Protein AF-A0A9C9EQS1-F1 (afdb_monomer_lite)

Foldseek 3Di:
DVVVVVVVVVVVVLVVVVVVVVVVCVVVVHDDDDDDDDVPPCSLVVLLVVLLVCVVPDQDAEEAEDQDDCVSVVSSVVSVHHYHYDHPVRDPDDTD

pLDDT: mean 86.19, std 11.16, range [59.56, 98.12]

Sequence (96 aa):
MARYELMRDALGREKQRAERLHGFFTEHRILVLNIMGSPGSGKTTLIEKVIEKLKDDVTISVIEGDLATTVDSERIEKTGADVFQINTGGICHLSP

Radius of gyration: 16.11 Å; chains: 1; bounding box: 36×19×45 Å

Secondary structure (DSSP, 8-state):
-HHHHHHHHHHHHHHHHHHHHHHHHHHTT---------TTSSHHHHHHHHHHHHTTTS--EEEEEESS--HHHHHHHTTT-EEEEEE-TT-SS---

Structure (mmCIF, N/CA/C/O backbone):
data_AF-A0A9C9EQS1-F1
#
_entry.id   AF-A0A9C9EQS1-F1
#
loop_
_atom_site.group_PDB
_atom_site.id
_atom_site.type_symbol
_atom_site.label_atom_id
_atom_site.label_alt_id
_atom_site.label_comp_id
_atom_site.label_asym_id
_atom_site.label_entity_id
_atom_site.label_seq_id
_atom_site.pdbx_PDB_ins_code
_atom_site.Cartn_x
_atom_site.Cartn_y
_atom_site.Cartn_z
_atom_site.occupancy
_atom_site.B_iso_or_equiv
_atom_site.auth_seq_id
_atom_site.auth_comp_id
_atom_site.auth_asym_id
_atom_site.auth_atom_id
_atom_site.pdbx_PDB_model_num
ATOM 1 N N . MET A 1 1 ? 20.618 7.309 -32.140 1.00 59.56 1 MET A N 1
ATOM 2 C CA . MET A 1 1 ? 19.257 7.035 -32.651 1.00 59.56 1 MET A CA 1
ATOM 3 C C . MET A 1 1 ? 18.671 5.758 -32.043 1.00 59.56 1 MET A C 1
ATOM 5 O O . MET A 1 1 ? 17.731 5.892 -31.277 1.00 59.56 1 MET A O 1
ATOM 9 N N . ALA A 1 2 ? 19.288 4.579 -32.205 1.00 64.75 2 ALA A N 1
ATOM 10 C CA . ALA A 1 2 ? 18.774 3.299 -31.671 1.00 64.75 2 ALA A CA 1
ATOM 11 C C . ALA A 1 2 ? 18.456 3.262 -30.152 1.00 64.75 2 ALA A C 1
ATOM 13 O O . ALA A 1 2 ? 17.444 2.704 -29.742 1.00 64.75 2 ALA A O 1
ATOM 14 N N . ARG A 1 3 ? 19.270 3.909 -29.296 1.00 62.41 3 ARG A N 1
ATOM 15 C CA . ARG A 1 3 ? 19.013 3.971 -27.838 1.00 62.41 3 ARG A CA 1
ATOM 16 C C . ARG A 1 3 ? 17.705 4.696 -27.485 1.00 62.41 3 ARG A C 1
ATOM 18 O O . ARG A 1 3 ? 17.080 4.371 -26.487 1.00 62.41 3 ARG A O 1
ATOM 25 N N . TYR A 1 4 ? 17.296 5.668 -28.299 1.00 68.56 4 TYR A N 1
ATOM 26 C CA . TYR A 1 4 ? 16.093 6.466 -28.057 1.00 68.56 4 TYR A CA 1
ATOM 27 C C . TYR A 1 4 ? 14.814 5.746 -28.509 1.00 68.56 4 TYR A C 1
ATOM 29 O O . TYR A 1 4 ? 13.781 5.863 -27.856 1.00 68.56 4 TYR A O 1
ATOM 37 N N . GLU A 1 5 ? 14.885 4.963 -29.587 1.00 64.12 5 GLU A N 1
ATOM 38 C CA . GLU A 1 5 ? 13.779 4.096 -30.024 1.00 64.12 5 GLU A CA 1
ATOM 39 C C . GLU A 1 5 ? 13.517 2.981 -29.012 1.00 64.12 5 GLU A C 1
ATOM 41 O O . GLU A 1 5 ? 12.377 2.797 -28.598 1.00 64.12 5 GLU A O 1
ATOM 46 N N . LEU A 1 6 ? 14.572 2.341 -28.497 1.00 69.69 6 LEU A N 1
ATOM 47 C CA . LEU A 1 6 ? 14.433 1.285 -27.491 1.00 69.69 6 LEU A CA 1
ATOM 48 C C . LEU A 1 6 ? 13.767 1.783 -26.192 1.00 69.69 6 LEU A C 1
ATOM 50 O O . LEU A 1 6 ? 12.925 1.094 -25.618 1.00 69.69 6 LEU A O 1
ATOM 54 N N . MET A 1 7 ? 14.115 2.995 -25.740 1.00 62.25 7 MET A N 1
ATOM 55 C CA . MET A 1 7 ? 13.481 3.626 -24.574 1.00 62.25 7 MET A CA 1
ATOM 56 C C . MET A 1 7 ? 12.013 3.985 -24.835 1.00 62.25 7 MET A C 1
ATOM 58 O O . MET A 1 7 ? 11.176 3.793 -23.955 1.00 62.25 7 MET A O 1
ATOM 62 N N . ARG A 1 8 ? 11.681 4.479 -26.037 1.00 70.88 8 ARG A N 1
ATOM 63 C CA . ARG A 1 8 ? 10.288 4.779 -26.410 1.00 70.88 8 ARG A CA 1
ATOM 64 C C . ARG A 1 8 ? 9.423 3.525 -26.466 1.00 70.88 8 ARG A C 1
ATOM 66 O O . ARG A 1 8 ? 8.303 3.555 -25.964 1.00 70.88 8 ARG A O 1
ATOM 73 N N . ASP A 1 9 ? 9.955 2.431 -26.993 1.00 73.38 9 ASP A N 1
ATOM 74 C CA . ASP A 1 9 ? 9.249 1.150 -27.037 1.00 73.38 9 ASP A CA 1
ATOM 75 C C . ASP A 1 9 ? 9.003 0.576 -25.638 1.00 73.38 9 ASP A C 1
ATOM 77 O O . ASP A 1 9 ? 7.939 0.011 -25.376 1.00 73.38 9 ASP A O 1
ATOM 81 N N . ALA A 1 10 ? 9.961 0.728 -24.719 1.00 71.88 10 ALA A N 1
ATOM 82 C CA . ALA A 1 10 ? 9.794 0.310 -23.328 1.00 71.88 10 ALA A CA 1
ATOM 83 C C . ALA A 1 10 ? 8.679 1.104 -22.625 1.00 71.88 10 ALA A C 1
ATOM 85 O O . ALA A 1 10 ? 7.730 0.498 -22.128 1.00 71.88 10 ALA A O 1
ATOM 86 N N . LEU A 1 11 ? 8.731 2.439 -22.691 1.00 78.25 11 LEU A N 1
ATOM 87 C CA . LEU A 1 11 ? 7.705 3.324 -22.123 1.00 78.25 11 LEU A CA 1
ATOM 88 C C . LEU A 1 11 ? 6.320 3.077 -22.738 1.00 78.25 11 LEU A C 1
ATOM 90 O O . LEU A 1 11 ? 5.304 3.116 -22.045 1.00 78.25 11 LEU A O 1
ATOM 94 N N . GLY A 1 12 ? 6.266 2.794 -24.043 1.00 81.75 12 GLY A N 1
ATOM 95 C CA . GLY A 1 12 ? 5.023 2.459 -24.735 1.00 81.75 12 GLY A CA 1
ATOM 96 C C . GLY A 1 12 ? 4.372 1.188 -24.187 1.00 81.75 12 GLY A C 1
ATOM 97 O O . GLY A 1 12 ? 3.159 1.161 -23.970 1.00 81.75 12 GLY A O 1
ATOM 98 N N . ARG A 1 13 ? 5.166 0.147 -23.908 1.00 83.38 13 ARG A N 1
ATOM 99 C CA . ARG A 1 13 ? 4.667 -1.107 -23.317 1.00 83.38 13 ARG A CA 1
ATOM 100 C C . ARG A 1 13 ? 4.183 -0.927 -21.879 1.00 83.38 13 ARG A C 1
ATOM 102 O O . ARG A 1 13 ? 3.147 -1.492 -21.530 1.00 83.38 13 ARG A O 1
ATOM 109 N N . GLU A 1 14 ? 4.892 -0.143 -21.071 1.00 85.88 14 GLU A N 1
ATOM 110 C CA . GLU A 1 14 ? 4.476 0.186 -19.698 1.00 85.88 14 GLU A CA 1
ATOM 111 C C . GLU A 1 14 ? 3.162 0.964 -19.688 1.00 85.88 14 GLU A C 1
ATOM 113 O O . GLU A 1 14 ? 2.240 0.616 -18.952 1.00 85.88 14 GLU A O 1
ATOM 118 N N . LYS A 1 15 ? 3.020 1.953 -20.579 1.00 88.00 15 LYS A N 1
ATOM 119 C CA . LYS A 1 15 ? 1.776 2.714 -20.716 1.00 88.00 15 LYS A CA 1
ATOM 120 C C . LYS A 1 15 ? 0.592 1.813 -21.075 1.00 88.00 15 LYS A C 1
ATOM 122 O O . LYS A 1 15 ? -0.453 1.910 -20.441 1.00 88.00 15 LYS A O 1
ATOM 127 N N . GLN A 1 16 ? 0.767 0.891 -22.024 1.00 91.62 16 GLN A N 1
ATOM 128 C CA . GLN A 1 16 ? -0.291 -0.061 -22.384 1.00 91.62 16 GLN A CA 1
ATOM 129 C C . GLN A 1 16 ? -0.687 -0.977 -21.218 1.00 91.62 16 GLN A C 1
ATOM 131 O O . GLN A 1 16 ? -1.850 -1.358 -21.107 1.00 91.62 16 GLN A O 1
ATOM 136 N N . ARG A 1 17 ? 0.259 -1.370 -20.356 1.00 90.56 17 ARG A N 1
ATOM 137 C CA . ARG A 1 17 ? -0.060 -2.147 -19.147 1.00 90.56 17 ARG A CA 1
ATOM 138 C C . ARG A 1 17 ? -0.815 -1.311 -18.125 1.00 90.56 17 ARG A C 1
ATOM 140 O O . ARG A 1 17 ? -1.843 -1.770 -17.635 1.00 90.56 17 ARG A O 1
ATOM 147 N N . ALA A 1 18 ? -0.364 -0.083 -17.874 1.00 91.06 18 ALA A N 1
ATOM 148 C CA . ALA A 1 18 ? -1.047 0.850 -16.985 1.00 91.06 18 ALA A CA 1
ATOM 149 C C . ALA A 1 18 ? -2.492 1.115 -17.441 1.00 91.06 18 ALA A C 1
ATOM 151 O O . ALA A 1 18 ? -3.407 1.087 -16.623 1.00 91.06 18 ALA A O 1
ATOM 152 N N . GLU A 1 19 ? -2.718 1.290 -18.746 1.00 94.25 19 GLU A N 1
ATOM 153 C CA . GLU A 1 19 ? -4.057 1.455 -19.328 1.00 94.25 19 GLU A CA 1
ATOM 154 C C . GLU A 1 19 ? -4.935 0.212 -19.122 1.00 94.25 19 GLU A C 1
ATOM 156 O O . GLU A 1 19 ? -6.102 0.342 -18.754 1.00 94.25 19 GLU A O 1
ATOM 161 N N . ARG A 1 20 ? -4.381 -0.999 -19.285 1.00 95.50 20 ARG A N 1
ATOM 162 C CA . ARG A 1 20 ? -5.120 -2.244 -19.016 1.00 95.50 20 ARG A CA 1
ATOM 163 C C . ARG A 1 20 ? -5.478 -2.407 -17.542 1.00 95.50 20 ARG A C 1
ATOM 165 O O . ARG A 1 20 ? -6.613 -2.765 -17.246 1.00 95.50 20 ARG A O 1
ATOM 172 N N . LEU A 1 21 ? -4.543 -2.132 -16.632 1.00 94.56 21 LEU A N 1
ATOM 173 C CA . LEU A 1 21 ? -4.804 -2.167 -15.190 1.00 94.56 21 LEU A CA 1
ATOM 174 C C . LEU A 1 21 ? -5.868 -1.139 -14.804 1.00 94.56 21 LEU A C 1
ATOM 176 O O . LEU A 1 21 ? -6.798 -1.459 -14.072 1.00 94.56 21 LEU A O 1
ATOM 180 N N . HIS A 1 22 ? -5.780 0.076 -15.346 1.00 95.12 22 HIS A N 1
ATOM 181 C CA . HIS A 1 22 ? -6.781 1.109 -15.110 1.00 95.12 22 HIS A CA 1
ATOM 182 C C . HIS A 1 22 ? -8.174 0.684 -15.593 1.00 95.12 22 HIS A C 1
ATOM 184 O O . HIS A 1 22 ? -9.146 0.838 -14.853 1.00 95.12 22 HIS A O 1
ATOM 190 N N . GLY A 1 23 ? -8.270 0.104 -16.795 1.00 97.25 23 GLY A N 1
ATOM 191 C CA . GLY A 1 23 ? -9.510 -0.475 -17.315 1.00 97.25 23 GLY A CA 1
ATOM 192 C C . GLY A 1 23 ? -10.070 -1.565 -16.399 1.00 97.25 23 GLY A C 1
ATOM 193 O O . GLY A 1 23 ? -11.232 -1.488 -16.007 1.00 97.25 23 GLY A O 1
ATOM 194 N N . PHE A 1 24 ? -9.224 -2.510 -15.980 1.00 97.50 24 PHE A N 1
ATOM 195 C CA . PHE A 1 24 ? -9.592 -3.585 -15.056 1.00 97.50 24 PHE A CA 1
ATOM 196 C C . PHE A 1 24 ? -10.149 -3.045 -13.730 1.00 97.50 24 PHE A C 1
ATOM 198 O O . PHE A 1 24 ? -11.244 -3.430 -13.323 1.00 97.50 24 PHE A O 1
ATOM 205 N N . PHE A 1 25 ? -9.447 -2.117 -13.071 1.00 97.06 25 PHE A N 1
ATOM 206 C CA . PHE A 1 25 ? -9.901 -1.556 -11.794 1.00 97.06 25 PHE A CA 1
ATOM 207 C C . PHE A 1 25 ? -11.178 -0.724 -11.944 1.00 97.06 25 PHE A C 1
ATOM 209 O O . PHE A 1 25 ? -12.060 -0.798 -11.090 1.00 97.06 25 PHE A O 1
ATOM 216 N N . THR A 1 26 ? -11.315 0.017 -13.047 1.00 96.75 26 THR A N 1
ATOM 217 C CA . THR A 1 26 ? -12.516 0.816 -13.335 1.00 96.75 26 THR A CA 1
ATOM 218 C C . THR A 1 26 ? -13.738 -0.076 -13.537 1.00 96.75 26 THR A C 1
ATOM 220 O O . THR A 1 26 ? -14.790 0.188 -12.956 1.00 96.75 26 THR A O 1
ATOM 223 N N . GLU A 1 27 ? -13.597 -1.155 -14.310 1.00 98.12 27 GLU A N 1
ATOM 224 C CA . GLU A 1 27 ? -14.663 -2.134 -14.550 1.00 98.12 27 GLU A CA 1
ATOM 225 C C . GLU A 1 27 ? -15.143 -2.779 -13.241 1.00 98.12 27 GLU A C 1
ATOM 227 O O . GLU A 1 27 ? -16.345 -2.919 -13.018 1.00 98.12 27 GLU A O 1
ATOM 232 N N . HIS A 1 28 ? -14.212 -3.073 -12.329 1.00 97.06 28 HIS A N 1
ATOM 233 C CA . HIS A 1 28 ? -14.505 -3.670 -11.024 1.00 97.06 28 HIS A CA 1
ATOM 234 C C . HIS A 1 28 ? -14.857 -2.643 -9.936 1.00 97.06 28 HIS A C 1
ATOM 236 O O . HIS A 1 28 ? -15.097 -3.027 -8.793 1.00 97.06 28 HIS A O 1
ATOM 242 N N . ARG A 1 29 ? -14.917 -1.344 -10.271 1.00 96.75 29 ARG A N 1
ATOM 243 C CA . ARG A 1 29 ? -15.188 -0.235 -9.334 1.00 96.75 29 ARG A CA 1
ATOM 244 C C . ARG A 1 29 ? -14.220 -0.191 -8.143 1.00 96.75 29 ARG A C 1
ATOM 246 O O . ARG A 1 29 ? -14.608 0.161 -7.032 1.00 96.75 29 ARG A O 1
ATOM 253 N N . ILE A 1 30 ? -12.956 -0.527 -8.385 1.00 96.75 30 ILE A N 1
ATOM 254 C CA . ILE A 1 30 ? -11.883 -0.509 -7.390 1.00 96.75 30 ILE A CA 1
ATOM 255 C C . ILE A 1 30 ? -11.138 0.823 -7.497 1.00 96.75 30 ILE A C 1
ATOM 257 O O . ILE A 1 30 ? -10.591 1.161 -8.548 1.00 96.75 30 ILE A O 1
ATOM 261 N N . LEU A 1 31 ? -11.084 1.577 -6.398 1.00 95.81 31 LEU A N 1
ATOM 262 C CA . LEU A 1 31 ? -10.215 2.746 -6.294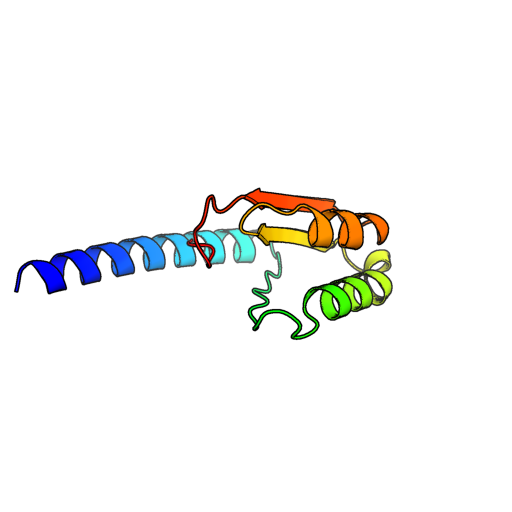 1.00 95.81 31 LEU A CA 1
ATOM 263 C C . LEU A 1 31 ? -8.794 2.289 -5.957 1.00 95.81 31 LEU A C 1
ATOM 265 O O . LEU A 1 31 ? -8.563 1.706 -4.902 1.00 95.81 31 LEU A O 1
ATOM 269 N N . VAL A 1 32 ? -7.838 2.602 -6.830 1.00 95.38 32 VAL A N 1
ATOM 270 C CA . VAL A 1 32 ? -6.417 2.313 -6.605 1.00 95.38 32 VAL A CA 1
ATOM 271 C C . VAL A 1 32 ? -5.656 3.616 -6.416 1.00 95.38 32 VAL A C 1
ATOM 273 O O . VAL A 1 32 ? -5.733 4.517 -7.251 1.00 95.38 32 VAL A O 1
ATOM 276 N N . LEU A 1 33 ? -4.908 3.706 -5.318 1.00 94.44 33 LEU A N 1
ATOM 277 C CA . LEU A 1 33 ? -4.100 4.869 -4.965 1.00 94.44 33 LEU A CA 1
ATOM 278 C C . LEU A 1 33 ? -2.624 4.474 -4.937 1.00 94.44 33 LEU A C 1
ATOM 280 O O . LEU A 1 33 ? -2.226 3.601 -4.172 1.00 94.44 33 LEU A O 1
ATOM 284 N N . ASN A 1 34 ? -1.809 5.140 -5.754 1.00 91.94 34 ASN A N 1
ATOM 285 C CA . ASN A 1 34 ? -0.358 4.988 -5.710 1.00 91.94 34 ASN A CA 1
ATOM 286 C C . ASN A 1 34 ? 0.248 6.041 -4.770 1.00 91.94 34 ASN A C 1
ATOM 288 O O . ASN A 1 34 ? 0.214 7.236 -5.075 1.00 91.94 34 ASN A O 1
ATOM 292 N N . ILE A 1 35 ? 0.808 5.604 -3.640 1.00 90.88 35 ILE A N 1
ATOM 293 C CA . ILE A 1 35 ? 1.416 6.482 -2.633 1.00 90.88 35 ILE A CA 1
ATOM 294 C C . ILE A 1 35 ? 2.939 6.423 -2.765 1.00 90.88 35 ILE A C 1
ATOM 296 O O . ILE A 1 35 ? 3.596 5.512 -2.269 1.00 90.88 35 ILE A O 1
ATOM 300 N N . MET A 1 36 ? 3.508 7.444 -3.404 1.00 88.56 36 MET A N 1
ATOM 301 C CA . MET A 1 36 ? 4.956 7.609 -3.554 1.00 88.56 36 MET A CA 1
ATOM 302 C C . MET A 1 36 ? 5.494 8.665 -2.584 1.00 88.56 36 MET A C 1
ATOM 304 O O . MET A 1 36 ? 4.805 9.619 -2.231 1.00 88.56 36 MET A O 1
ATOM 308 N N . GLY A 1 37 ? 6.750 8.521 -2.165 1.00 86.06 37 GLY A N 1
ATOM 309 C CA . GLY A 1 37 ? 7.395 9.482 -1.271 1.00 86.06 37 GLY A CA 1
ATOM 310 C C . GLY A 1 37 ? 8.784 9.037 -0.837 1.00 86.06 37 GLY A C 1
ATOM 311 O O . GLY A 1 37 ? 9.109 7.848 -0.895 1.00 86.06 37 GLY A O 1
ATOM 312 N N . SER A 1 38 ? 9.596 9.984 -0.370 1.00 87.50 38 SER A N 1
ATOM 313 C CA . SER A 1 38 ? 10.946 9.711 0.128 1.00 87.50 38 SER A CA 1
ATOM 314 C C . SER A 1 38 ? 10.942 8.766 1.344 1.00 87.50 38 SER A C 1
ATOM 316 O O . SER A 1 38 ? 9.920 8.613 2.029 1.00 87.50 38 SER A O 1
ATOM 318 N N . PRO A 1 39 ? 12.072 8.101 1.647 1.00 83.62 39 PRO A N 1
ATOM 319 C CA . PRO A 1 39 ? 12.237 7.397 2.915 1.00 83.62 39 PRO A CA 1
ATOM 320 C C . PRO A 1 39 ? 11.925 8.326 4.097 1.00 83.62 39 PRO A C 1
ATOM 322 O O . PRO A 1 39 ? 12.342 9.483 4.107 1.00 83.62 39 PRO A O 1
ATOM 325 N N . GLY A 1 40 ? 11.147 7.843 5.068 1.00 84.06 40 GLY A N 1
ATOM 326 C CA . GLY A 1 40 ? 10.759 8.632 6.243 1.00 84.06 40 GLY A CA 1
ATOM 327 C C . GLY A 1 40 ? 9.669 9.691 6.016 1.00 84.06 40 GLY A C 1
ATOM 328 O O . GLY A 1 40 ? 9.311 10.381 6.963 1.00 84.06 40 GLY A O 1
ATOM 329 N N . SER A 1 41 ? 9.072 9.805 4.822 1.00 90.50 41 SER A N 1
ATOM 330 C CA . SER A 1 41 ? 8.005 10.788 4.547 1.00 90.50 41 SER A CA 1
ATOM 331 C C . SER A 1 41 ? 6.652 10.485 5.217 1.00 90.50 41 SER A C 1
ATOM 333 O O . SER A 1 41 ? 5.674 11.179 4.958 1.00 90.50 41 SER A O 1
ATOM 335 N N . GLY A 1 42 ? 6.565 9.425 6.027 1.00 91.44 42 GLY A N 1
ATOM 336 C CA . GLY A 1 42 ? 5.349 9.056 6.757 1.00 91.44 42 GLY A CA 1
ATOM 337 C C . GLY A 1 42 ? 4.305 8.264 5.961 1.00 91.44 42 GLY A C 1
ATOM 338 O O . GLY A 1 42 ? 3.159 8.203 6.393 1.00 91.44 42 GLY A O 1
ATOM 339 N N . LYS A 1 43 ? 4.674 7.638 4.830 1.00 93.06 43 LYS A N 1
ATOM 340 C CA . LYS A 1 43 ? 3.751 6.830 3.999 1.00 93.06 43 LYS A CA 1
ATOM 341 C C . LYS A 1 43 ? 3.027 5.754 4.812 1.00 93.06 43 LYS A C 1
ATOM 343 O O . LYS A 1 43 ? 1.803 5.713 4.809 1.00 93.06 43 LYS A O 1
ATOM 348 N N . THR A 1 44 ? 3.782 4.946 5.555 1.00 92.06 44 THR A N 1
ATOM 349 C CA . THR A 1 44 ? 3.247 3.855 6.380 1.00 92.06 44 THR A CA 1
ATOM 350 C C . THR A 1 44 ? 2.268 4.387 7.420 1.00 92.06 44 THR A C 1
ATOM 352 O O . THR A 1 44 ? 1.148 3.905 7.512 1.00 92.06 44 THR A O 1
ATOM 355 N N . THR A 1 45 ? 2.632 5.461 8.129 1.00 94.50 45 THR A N 1
ATOM 356 C CA . THR A 1 45 ? 1.753 6.102 9.120 1.00 94.50 45 THR A CA 1
ATOM 357 C C . THR A 1 45 ? 0.465 6.636 8.500 1.00 94.50 45 THR A C 1
ATOM 359 O O . THR A 1 45 ? -0.601 6.519 9.102 1.00 94.50 45 THR A O 1
ATOM 362 N N . LEU A 1 46 ? 0.538 7.222 7.303 1.00 95.06 46 LEU A N 1
ATOM 363 C CA . LEU A 1 46 ? -0.649 7.677 6.586 1.00 95.06 46 LEU A CA 1
ATOM 364 C C . LEU A 1 46 ? -1.572 6.499 6.254 1.00 95.06 46 LEU A C 1
ATOM 366 O O . LEU A 1 46 ? -2.766 6.578 6.530 1.00 95.06 46 LEU A O 1
ATOM 370 N N . ILE A 1 47 ? -1.021 5.415 5.704 1.00 95.06 47 ILE A N 1
ATOM 371 C CA . ILE A 1 47 ? -1.780 4.213 5.335 1.00 95.06 47 ILE A CA 1
ATOM 372 C C . ILE A 1 47 ? -2.443 3.596 6.571 1.00 95.06 47 ILE A C 1
ATOM 374 O O . ILE A 1 47 ? -3.652 3.373 6.553 1.00 95.06 47 ILE A O 1
ATOM 378 N N . GLU A 1 48 ? -1.695 3.416 7.665 1.00 95.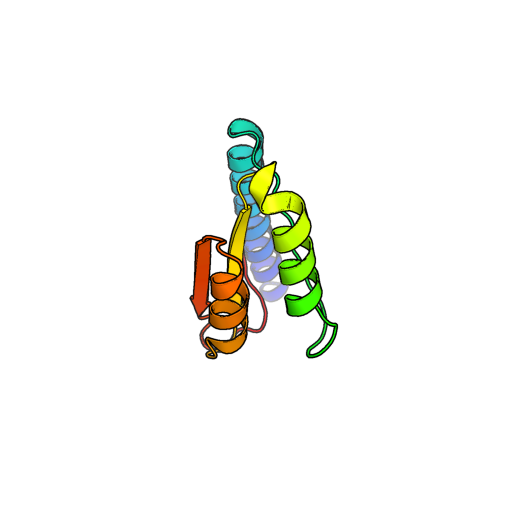94 48 GLU A N 1
ATOM 379 C CA . GLU A 1 48 ? -2.222 2.903 8.936 1.00 95.94 48 GLU A CA 1
ATOM 380 C C . GLU A 1 48 ? -3.433 3.727 9.404 1.00 95.94 48 GLU A C 1
ATOM 382 O O . GLU A 1 48 ? -4.494 3.178 9.698 1.00 95.94 48 GLU A O 1
ATOM 387 N N . LYS A 1 49 ? -3.315 5.062 9.406 1.00 96.81 49 LYS A N 1
ATOM 388 C CA . LYS A 1 49 ? -4.388 5.962 9.860 1.00 96.81 49 LYS A CA 1
ATOM 389 C C . LYS A 1 49 ? -5.602 5.975 8.939 1.00 96.81 49 LYS A C 1
ATOM 391 O O . LYS A 1 49 ? -6.716 6.179 9.421 1.00 96.81 49 LYS A O 1
ATOM 396 N N . VAL A 1 50 ? -5.402 5.802 7.636 1.00 95.94 50 VAL A N 1
ATOM 397 C CA . VAL A 1 50 ? -6.500 5.687 6.669 1.00 95.94 50 VAL A CA 1
ATOM 398 C C . VAL A 1 50 ? -7.263 4.386 6.900 1.00 95.94 50 VAL A C 1
ATOM 400 O O . VAL A 1 50 ? -8.486 4.429 7.000 1.00 95.94 50 VAL A O 1
ATOM 403 N N . ILE A 1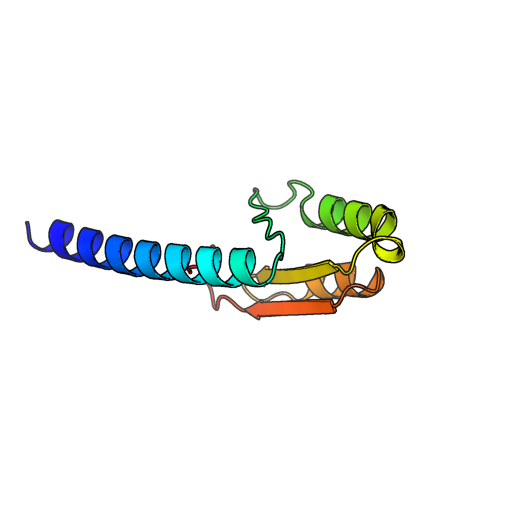 51 ? -6.562 3.261 7.071 1.00 96.25 51 ILE A N 1
ATOM 404 C CA . ILE A 1 51 ? -7.194 1.963 7.343 1.00 96.25 51 ILE A CA 1
ATOM 405 C C . ILE A 1 51 ? -7.952 2.005 8.666 1.00 96.25 51 ILE A C 1
ATOM 407 O O . ILE A 1 51 ? -9.134 1.685 8.698 1.00 96.25 51 ILE A O 1
ATOM 411 N N . GLU A 1 52 ? -7.320 2.471 9.746 1.00 95.75 52 GLU A N 1
ATOM 412 C CA . GLU A 1 52 ? -7.963 2.581 11.062 1.00 95.75 52 GLU A CA 1
ATOM 413 C C . GLU A 1 52 ? -9.281 3.367 11.020 1.00 95.75 52 GLU A C 1
ATOM 415 O O . GLU A 1 52 ? -10.204 3.042 11.761 1.00 95.75 52 GLU A O 1
ATOM 420 N N . LYS A 1 53 ? -9.363 4.401 10.174 1.00 97.00 53 LYS A N 1
ATOM 421 C CA . LYS A 1 53 ? -10.543 5.266 10.052 1.00 97.00 53 LYS A CA 1
ATOM 422 C C . LYS A 1 53 ? -11.635 4.713 9.143 1.00 97.00 53 LYS A C 1
ATOM 424 O O . LYS A 1 53 ? -12.770 5.141 9.301 1.00 97.00 53 LYS A O 1
ATOM 429 N N . LEU A 1 54 ? -11.291 3.870 8.170 1.00 96.00 54 LEU A N 1
ATOM 430 C CA . LEU A 1 54 ? -12.188 3.506 7.067 1.00 96.00 54 LEU A CA 1
ATOM 431 C C . LEU A 1 54 ? -12.468 2.004 6.953 1.00 96.00 54 LEU A C 1
ATOM 433 O O . LEU A 1 54 ? -13.352 1.623 6.192 1.00 96.00 54 LEU A O 1
ATOM 437 N N . LYS A 1 55 ? -11.750 1.148 7.690 1.00 94.06 55 LYS A N 1
ATOM 438 C CA . LYS A 1 55 ? -11.866 -0.319 7.590 1.00 94.06 55 LYS A CA 1
ATOM 439 C C . LYS A 1 55 ? -13.271 -0.870 7.855 1.00 94.06 55 LYS A C 1
ATOM 441 O O . LYS A 1 55 ? -13.579 -1.959 7.388 1.00 94.06 55 LYS A O 1
ATOM 446 N N . ASP A 1 56 ? -14.096 -0.134 8.600 1.00 94.62 56 ASP A N 1
ATOM 447 C CA . ASP A 1 56 ? -15.469 -0.540 8.919 1.00 94.62 56 ASP A CA 1
ATOM 448 C C . ASP A 1 56 ? -16.468 -0.140 7.811 1.00 94.62 56 ASP A C 1
ATOM 450 O O . ASP A 1 56 ? -17.554 -0.711 7.730 1.00 94.62 56 ASP A O 1
ATOM 454 N N . ASP A 1 57 ? -16.090 0.797 6.931 1.00 95.94 57 ASP A N 1
ATOM 455 C CA . ASP A 1 57 ? -16.935 1.324 5.851 1.00 95.94 57 ASP A CA 1
ATOM 456 C C . ASP A 1 57 ? -16.556 0.765 4.470 1.00 95.94 57 ASP A C 1
ATOM 458 O O . ASP A 1 57 ? -17.409 0.628 3.589 1.00 95.94 57 ASP A O 1
ATOM 462 N N . VAL A 1 58 ? -15.272 0.466 4.251 1.00 94.69 58 VAL A N 1
ATOM 463 C CA . VAL A 1 58 ? -14.741 -0.019 2.971 1.00 94.69 58 VAL A CA 1
ATOM 464 C C . VAL A 1 58 ? -13.682 -1.098 3.172 1.00 94.69 58 VAL A C 1
ATOM 466 O O . VAL A 1 58 ? -12.866 -1.047 4.090 1.00 94.69 58 VAL A O 1
ATOM 469 N N . THR A 1 59 ? -13.645 -2.061 2.253 1.00 94.94 59 THR A N 1
ATOM 470 C CA . THR A 1 59 ? -12.564 -3.047 2.189 1.00 94.94 59 THR A CA 1
ATOM 471 C C . THR A 1 59 ? -11.297 -2.391 1.649 1.00 94.94 59 THR A C 1
ATOM 473 O O . THR A 1 59 ? -11.314 -1.800 0.568 1.00 94.94 59 THR A O 1
ATOM 476 N N . ILE A 1 60 ? -10.197 -2.504 2.395 1.00 96.12 60 ILE A N 1
ATOM 477 C CA . ILE A 1 60 ? -8.895 -1.948 2.019 1.00 96.12 60 ILE A CA 1
ATOM 478 C C . ILE A 1 60 ? -7.870 -3.076 1.979 1.00 96.12 60 ILE A C 1
ATOM 480 O O . ILE A 1 60 ? -7.692 -3.797 2.959 1.00 96.12 60 ILE A O 1
ATOM 484 N N . SER A 1 61 ? -7.164 -3.171 0.855 1.00 95.38 61 SER A N 1
ATOM 485 C CA . SER A 1 61 ? -5.989 -4.024 0.691 1.00 95.38 61 SER A CA 1
ATOM 486 C C . SER A 1 61 ? -4.797 -3.162 0.290 1.00 95.38 61 SER A C 1
ATOM 488 O O . SER A 1 61 ? -4.955 -2.168 -0.425 1.00 95.38 61 SER A O 1
ATOM 490 N N . VAL A 1 62 ? -3.605 -3.532 0.745 1.00 94.94 62 VAL A N 1
ATOM 491 C CA . VAL A 1 62 ? -2.371 -2.782 0.497 1.00 94.94 62 VAL A CA 1
ATOM 492 C C . VAL A 1 62 ? -1.403 -3.628 -0.313 1.00 94.94 62 VAL A C 1
ATOM 494 O O . VAL A 1 62 ? -1.164 -4.786 0.005 1.00 94.94 62 VAL A O 1
ATOM 497 N N . ILE A 1 63 ? -0.830 -3.031 -1.356 1.00 92.81 63 ILE A N 1
ATOM 498 C CA . ILE A 1 63 ? 0.306 -3.595 -2.082 1.00 92.81 63 ILE A CA 1
ATOM 499 C C . ILE A 1 63 ? 1.541 -2.820 -1.641 1.00 92.81 63 ILE A C 1
ATOM 501 O O . ILE A 1 63 ? 1.633 -1.612 -1.873 1.00 92.81 63 ILE A O 1
ATOM 505 N N . GLU A 1 64 ? 2.466 -3.508 -0.989 1.00 89.62 64 GLU A N 1
ATOM 506 C CA . GLU A 1 64 ? 3.730 -2.945 -0.528 1.00 89.62 64 GLU A CA 1
ATOM 507 C C . GLU A 1 64 ? 4.830 -3.340 -1.518 1.00 89.62 64 GLU A C 1
ATOM 509 O O . GLU A 1 64 ? 4.874 -4.474 -1.990 1.00 89.62 64 GLU A O 1
ATOM 514 N N . GLY A 1 65 ? 5.658 -2.374 -1.916 1.00 84.06 65 GLY A N 1
ATOM 515 C CA . GLY A 1 65 ? 6.769 -2.599 -2.833 1.00 84.06 65 GLY A CA 1
ATOM 516 C C . GLY A 1 65 ? 8.076 -2.143 -2.214 1.00 84.06 65 GLY A C 1
ATOM 517 O O . GLY A 1 65 ? 8.474 -0.998 -2.439 1.00 84.06 65 GLY A O 1
ATOM 518 N N . ASP A 1 66 ? 8.735 -3.019 -1.464 1.00 77.31 66 ASP A N 1
ATOM 519 C CA . ASP A 1 66 ? 10.022 -2.738 -0.831 1.00 77.31 66 ASP A CA 1
ATOM 520 C C . ASP A 1 66 ? 11.173 -3.598 -1.382 1.00 77.31 66 ASP A C 1
ATOM 522 O O . ASP A 1 66 ? 11.007 -4.654 -2.003 1.00 77.31 66 ASP A O 1
ATOM 526 N N . LEU A 1 67 ? 12.386 -3.092 -1.174 1.00 67.12 67 LEU A N 1
ATOM 527 C CA . LEU A 1 67 ? 13.640 -3.639 -1.672 1.00 67.12 67 LEU A CA 1
ATOM 528 C C . LEU A 1 67 ? 13.942 -5.024 -1.088 1.00 67.12 67 LEU A C 1
ATOM 530 O O . LEU A 1 67 ? 14.486 -5.857 -1.817 1.00 67.12 67 LEU A O 1
ATOM 5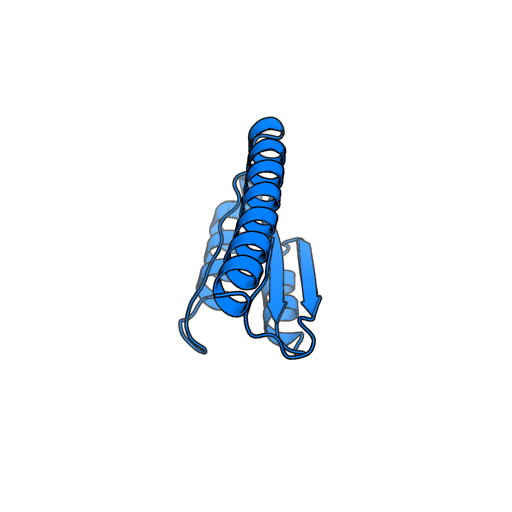34 N N . ALA A 1 68 ? 13.612 -5.261 0.189 1.00 60.12 68 ALA A N 1
ATOM 535 C CA . ALA A 1 68 ? 13.792 -6.557 0.860 1.00 60.12 68 ALA A CA 1
ATOM 536 C C . ALA A 1 68 ? 13.210 -6.651 2.288 1.00 60.12 68 ALA A C 1
ATOM 538 O O . ALA A 1 68 ? 13.366 -7.705 2.910 1.00 60.12 68 ALA A O 1
ATOM 539 N N . THR A 1 69 ? 12.643 -5.585 2.869 1.00 69.69 69 THR A N 1
ATOM 540 C CA . THR A 1 69 ? 12.223 -5.606 4.278 1.00 69.69 69 THR A CA 1
ATOM 541 C C . THR A 1 69 ? 10.715 -5.793 4.397 1.00 69.69 69 THR A C 1
ATOM 543 O O . THR A 1 69 ? 9.955 -5.296 3.582 1.00 69.69 69 THR A O 1
ATOM 546 N N . THR A 1 70 ? 10.271 -6.537 5.409 1.00 78.75 70 THR A N 1
ATOM 547 C CA . THR A 1 70 ? 8.843 -6.795 5.677 1.00 78.75 70 THR A CA 1
ATOM 548 C C . THR A 1 70 ? 8.256 -5.819 6.696 1.00 78.75 70 THR A C 1
ATOM 550 O O . THR A 1 70 ? 7.111 -5.968 7.113 1.00 78.75 70 THR A O 1
ATOM 553 N N . VAL A 1 71 ? 9.034 -4.816 7.122 1.00 83.69 71 VAL A N 1
ATOM 554 C CA . VAL A 1 71 ? 8.712 -3.970 8.281 1.00 83.69 71 VAL A CA 1
ATOM 555 C C . VAL A 1 71 ? 7.435 -3.167 8.054 1.00 83.69 71 VAL A C 1
ATOM 557 O O . VAL A 1 71 ? 6.609 -3.073 8.963 1.00 83.69 71 VAL A O 1
ATOM 560 N N . ASP A 1 72 ? 7.260 -2.582 6.869 1.00 86.25 72 ASP A N 1
ATOM 561 C CA . ASP A 1 72 ? 6.065 -1.792 6.569 1.00 86.25 72 ASP A CA 1
ATOM 562 C C . ASP A 1 72 ? 4.835 -2.697 6.400 1.00 86.25 72 ASP A C 1
ATOM 564 O O . ASP A 1 72 ? 3.785 -2.394 6.970 1.00 86.25 72 ASP A O 1
ATOM 568 N N . SER A 1 73 ? 4.970 -3.850 5.739 1.00 86.06 73 SER A N 1
ATOM 569 C CA . SER A 1 73 ? 3.876 -4.823 5.620 1.00 86.06 73 SER A CA 1
ATOM 570 C C . SER A 1 73 ? 3.404 -5.373 6.963 1.00 86.06 73 SER A C 1
ATOM 572 O O . SER A 1 73 ? 2.218 -5.284 7.265 1.00 86.06 73 SER A O 1
ATOM 574 N N . GLU A 1 74 ? 4.312 -5.828 7.830 1.00 89.75 74 GLU A N 1
ATOM 575 C CA . GLU A 1 74 ? 3.971 -6.332 9.172 1.00 89.75 74 GLU A CA 1
ATOM 576 C C . GLU A 1 74 ? 3.284 -5.273 10.045 1.00 89.75 74 GLU A C 1
ATOM 578 O O . GLU A 1 74 ? 2.484 -5.579 10.933 1.00 89.75 74 GLU A O 1
ATOM 583 N N . ARG A 1 75 ? 3.633 -4.000 9.848 1.00 93.00 75 ARG A N 1
ATOM 584 C CA . ARG A 1 75 ? 2.987 -2.889 10.546 1.00 93.00 75 ARG A CA 1
ATOM 585 C C . ARG A 1 75 ? 1.569 -2.660 10.049 1.00 93.00 75 ARG A C 1
ATOM 587 O O . ARG A 1 75 ? 0.666 -2.488 10.865 1.00 93.00 75 ARG A O 1
ATOM 594 N N . ILE A 1 76 ? 1.373 -2.686 8.737 1.00 93.06 76 ILE A N 1
ATOM 595 C CA . ILE A 1 76 ? 0.068 -2.465 8.120 1.00 93.06 76 ILE A CA 1
ATOM 596 C C . ILE A 1 76 ? -0.865 -3.651 8.395 1.00 93.06 76 ILE A C 1
ATOM 598 O O . ILE A 1 76 ? -2.021 -3.422 8.737 1.00 93.06 76 ILE A O 1
ATOM 602 N N . GLU A 1 77 ? -0.387 -4.896 8.375 1.00 92.50 77 GLU A N 1
ATOM 603 C CA . GLU A 1 77 ? -1.191 -6.087 8.706 1.00 92.50 77 GLU A CA 1
ATOM 604 C C . GLU A 1 77 ? -1.832 -5.998 10.100 1.00 92.50 77 GLU A C 1
ATOM 606 O O . GLU A 1 77 ? -2.978 -6.404 10.297 1.00 92.50 77 GLU A O 1
ATOM 611 N N . LYS A 1 78 ? -1.151 -5.376 11.075 1.00 93.88 78 LYS A N 1
ATOM 612 C CA . LYS A 1 78 ? -1.693 -5.161 12.434 1.00 93.88 78 LYS A CA 1
ATOM 613 C C . LYS A 1 78 ? -2.939 -4.275 12.462 1.00 93.88 78 LYS A C 1
ATOM 615 O O . LYS A 1 78 ? -3.664 -4.287 13.455 1.00 93.88 78 LYS A O 1
ATOM 620 N N . THR A 1 79 ? -3.203 -3.515 11.401 1.00 93.12 79 THR A N 1
ATOM 621 C CA . THR A 1 79 ? -4.431 -2.716 11.266 1.00 93.12 79 THR A CA 1
ATOM 622 C C . THR A 1 79 ? -5.647 -3.560 10.865 1.00 93.12 79 THR A C 1
ATOM 624 O O . THR A 1 79 ? -6.783 -3.106 11.038 1.00 93.12 79 THR A O 1
ATOM 627 N N . GLY A 1 80 ? -5.417 -4.795 10.400 1.00 90.50 80 GLY A N 1
ATOM 628 C CA . GLY A 1 80 ? -6.430 -5.734 9.916 1.00 90.50 80 GLY A CA 1
ATOM 629 C C . GLY A 1 80 ? -6.665 -5.696 8.403 1.00 90.50 80 GLY A C 1
ATOM 630 O O . GLY A 1 80 ? -7.570 -6.378 7.935 1.00 90.50 80 GLY A O 1
ATOM 631 N N . ALA A 1 81 ? -5.897 -4.905 7.647 1.00 93.44 81 ALA A N 1
ATOM 632 C CA . ALA A 1 81 ? -5.943 -4.921 6.186 1.00 93.44 81 ALA A CA 1
ATOM 633 C C . ALA A 1 81 ? -5.179 -6.118 5.607 1.00 93.44 81 ALA A C 1
ATOM 635 O O . ALA A 1 81 ? -4.145 -6.517 6.144 1.00 93.44 81 ALA A O 1
ATOM 636 N N . ASP A 1 82 ? -5.646 -6.622 4.464 1.00 93.44 82 ASP A N 1
ATOM 637 C CA . ASP A 1 82 ? -4.896 -7.590 3.665 1.00 93.44 82 ASP A CA 1
ATOM 638 C C . ASP A 1 82 ? -3.701 -6.895 3.006 1.00 93.44 82 ASP A C 1
ATOM 640 O O . ASP A 1 82 ? -3.872 -5.906 2.283 1.00 93.44 82 ASP A O 1
ATOM 644 N N . VAL A 1 83 ? -2.491 -7.410 3.233 1.00 93.56 83 VAL A N 1
ATOM 645 C CA . VAL A 1 83 ? -1.255 -6.830 2.698 1.00 93.56 83 VAL A CA 1
ATOM 646 C C . VAL A 1 83 ? -0.550 -7.817 1.775 1.00 93.56 83 VAL A C 1
ATOM 648 O O . VAL A 1 83 ? -0.335 -8.977 2.114 1.00 93.56 83 VAL A O 1
ATOM 651 N N . PHE A 1 84 ? -0.168 -7.341 0.592 1.00 90.56 84 PHE A N 1
ATOM 652 C CA . PHE A 1 84 ? 0.589 -8.089 -0.402 1.00 90.56 84 PHE A CA 1
ATOM 653 C C . PHE A 1 84 ? 1.963 -7.447 -0.595 1.00 90.56 84 PHE A C 1
ATOM 655 O O . PHE A 1 84 ? 2.081 -6.383 -1.202 1.00 90.56 84 PHE A O 1
ATOM 662 N N . GLN A 1 85 ? 3.002 -8.120 -0.102 1.00 86.06 85 GLN A N 1
ATOM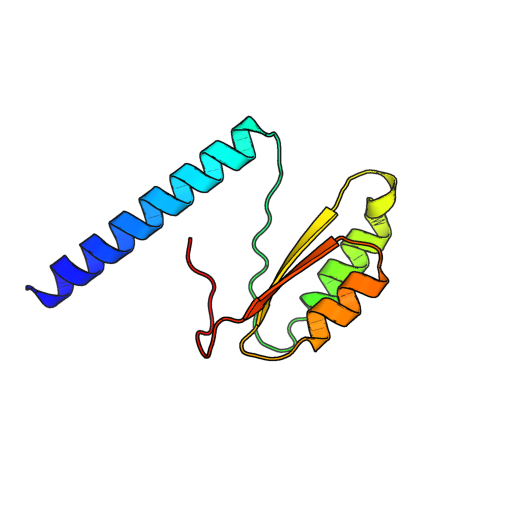 663 C CA . GLN A 1 85 ? 4.399 -7.725 -0.283 1.00 86.06 85 GLN A CA 1
ATOM 664 C C . GLN A 1 85 ? 4.892 -8.081 -1.691 1.00 86.06 85 GLN A C 1
ATOM 666 O O . GLN A 1 85 ? 4.834 -9.241 -2.111 1.00 86.06 85 GLN A O 1
ATOM 671 N N . ILE A 1 86 ? 5.472 -7.112 -2.390 1.00 86.81 86 ILE A N 1
ATOM 672 C CA . ILE A 1 86 ? 6.204 -7.299 -3.641 1.00 86.81 86 ILE A CA 1
ATOM 673 C C . ILE A 1 86 ? 7.668 -6.943 -3.391 1.00 86.81 86 ILE A C 1
ATOM 675 O O . ILE A 1 86 ? 8.043 -5.776 -3.349 1.00 86.81 86 ILE A O 1
ATOM 679 N N . ASN A 1 87 ? 8.519 -7.964 -3.285 1.00 78.00 87 ASN A N 1
ATOM 680 C CA . ASN A 1 87 ? 9.961 -7.761 -3.180 1.00 78.00 87 ASN A CA 1
ATOM 681 C C . ASN A 1 87 ? 10.526 -7.321 -4.532 1.00 78.00 87 ASN A C 1
ATOM 683 O O . ASN A 1 87 ? 10.548 -8.097 -5.491 1.00 78.00 87 ASN A O 1
ATOM 687 N N . THR A 1 88 ? 11.021 -6.090 -4.609 1.00 75.69 88 THR A N 1
ATOM 688 C CA . THR A 1 88 ? 11.505 -5.505 -5.868 1.00 75.69 88 THR A CA 1
ATOM 689 C C . THR A 1 88 ? 12.931 -5.924 -6.236 1.00 75.69 88 THR A C 1
ATOM 691 O O . THR A 1 88 ? 13.434 -5.542 -7.293 1.00 75.69 88 THR A O 1
ATOM 694 N N . GLY A 1 89 ? 13.608 -6.701 -5.381 1.00 65.81 89 GLY A N 1
ATOM 695 C CA . GLY A 1 89 ? 14.909 -7.312 -5.680 1.00 65.81 89 GLY A CA 1
ATOM 696 C C . GLY A 1 89 ? 16.029 -6.305 -5.961 1.00 65.81 89 GLY A C 1
ATOM 697 O O . GLY A 1 89 ? 16.947 -6.608 -6.720 1.00 65.81 89 GLY A O 1
ATOM 698 N N . GLY A 1 90 ? 15.946 -5.101 -5.383 1.00 64.12 90 GLY A N 1
ATOM 699 C CA . GLY A 1 90 ? 16.919 -4.021 -5.591 1.00 64.12 90 GLY A CA 1
ATOM 700 C C . GLY A 1 90 ? 16.426 -2.861 -6.467 1.00 64.12 90 GLY A C 1
ATOM 701 O O . GLY A 1 90 ? 17.142 -1.871 -6.615 1.00 64.12 90 GLY A O 1
ATOM 702 N N . ILE A 1 91 ? 15.215 -2.941 -7.028 1.00 69.44 91 ILE A N 1
ATOM 703 C CA . ILE A 1 91 ? 14.616 -1.858 -7.822 1.00 69.44 91 ILE A CA 1
ATOM 704 C C . ILE A 1 91 ? 13.854 -0.893 -6.902 1.00 69.44 91 ILE A C 1
ATOM 706 O O . ILE A 1 91 ? 13.064 -1.300 -6.060 1.00 69.44 91 ILE A O 1
ATOM 710 N N . CYS A 1 92 ? 14.060 0.412 -7.063 1.00 64.69 92 CYS A N 1
ATOM 711 C CA . CYS A 1 92 ? 13.464 1.437 -6.195 1.00 64.69 92 CYS A CA 1
ATOM 712 C C . CYS A 1 92 ? 12.045 1.890 -6.599 1.00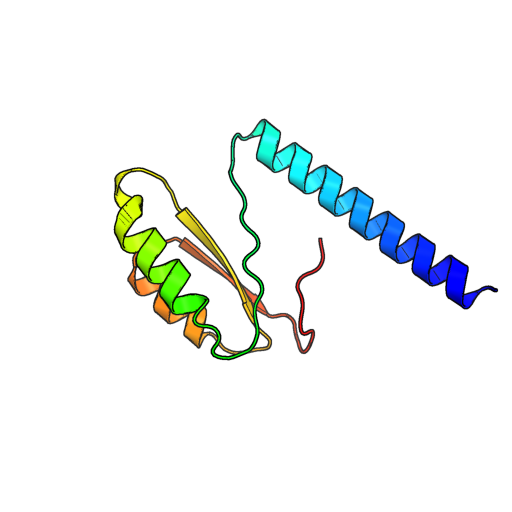 64.69 92 CYS A C 1
ATOM 714 O O . CYS A 1 92 ? 11.570 2.909 -6.099 1.00 64.69 92 CYS A O 1
ATOM 716 N N . HIS A 1 93 ? 11.386 1.191 -7.529 1.00 74.12 93 HIS A N 1
ATOM 717 C CA . HIS A 1 93 ? 10.035 1.512 -7.992 1.00 74.12 93 HIS A CA 1
ATOM 718 C C . HIS A 1 93 ? 9.288 0.259 -8.468 1.00 74.12 93 HIS A C 1
ATOM 720 O O . HIS A 1 93 ? 9.900 -0.700 -8.939 1.00 74.12 93 HIS A O 1
ATOM 726 N N . LEU A 1 94 ? 7.957 0.302 -8.386 1.00 75.19 94 LEU A N 1
ATOM 727 C CA . LEU A 1 94 ? 7.074 -0.675 -9.018 1.00 75.19 94 LEU A CA 1
ATOM 728 C C . LEU A 1 94 ? 6.734 -0.221 -10.442 1.00 75.19 94 LEU A C 1
ATOM 730 O O . LEU A 1 94 ? 6.484 0.962 -10.677 1.00 75.19 94 LEU A O 1
ATOM 734 N N . SER A 1 95 ? 6.730 -1.168 -11.380 1.00 75.19 95 SER A N 1
ATOM 735 C CA . SER A 1 95 ? 6.351 -0.941 -12.778 1.00 75.19 95 SER A CA 1
ATOM 736 C C . SER A 1 95 ? 5.027 -1.649 -13.101 1.00 75.19 95 SER A C 1
ATOM 738 O O . SER A 1 95 ? 4.825 -2.761 -12.610 1.00 75.19 95 SER A O 1
ATOM 740 N N . PRO A 1 96 ? 4.144 -1.037 -13.911 1.00 67.44 96 PRO A N 1
ATOM 741 C CA . PRO A 1 96 ? 2.905 -1.655 -14.395 1.00 67.44 96 PRO A CA 1
ATOM 742 C C . PRO A 1 96 ? 3.086 -2.879 -15.313 1.00 67.44 96 PRO A C 1
ATOM 744 O O . PRO A 1 96 ? 4.106 -2.992 -16.044 1.00 67.44 96 PRO A O 1
#